Protein AF-A0A2D6WRL7-F1 (afdb_monomer_lite)

Sequence (68 aa):
MGQRKAKRGIPSKSENFNEWYPFIVEAAELVDKRYPIKGMDVWRPYGWKTMKLIDSLTHAEMERTNHE

Foldseek 3Di:
DDDDPDDPPADDCVPCVPRNVVVCCVVVQQWAPPPPDPPDIHGGPVVVVVVVVVVVVVVVVCVVVVHD

Secondary structure (DSSP, 8-state):
----PPSTTSPPTTT-HHHHHHHHHHHTTSEETTSSSTT-PEEPHHHHHHHHHHHHHHHHHHHHTT--

Radius of gyration: 16.72 Å; chains: 1; bounding box: 31×38×43 Å

pLDDT: mean 89.48, std 15.18, range [35.91, 98.38]

Structure (mmCIF, N/CA/C/O backbone):
data_AF-A0A2D6WRL7-F1
#
_entry.id   AF-A0A2D6WRL7-F1
#
loop_
_atom_site.group_PDB
_atom_site.id
_atom_site.type_symbol
_atom_site.label_atom_id
_atom_site.label_alt_id
_atom_site.label_comp_id
_atom_site.label_asym_id
_atom_site.label_entity_id
_atom_site.label_seq_id
_atom_site.pdbx_PDB_ins_code
_atom_site.Cartn_x
_atom_site.Cartn_y
_atom_site.Cartn_z
_atom_site.occupancy
_atom_site.B_iso_or_equiv
_atom_site.auth_seq_id
_atom_site.auth_comp_id
_atom_site.auth_asym_id
_atom_site.auth_atom_id
_atom_site.pdbx_PDB_model_num
ATOM 1 N N . MET A 1 1 ? 21.282 -22.834 -5.707 1.00 35.91 1 MET A N 1
ATOM 2 C CA . MET A 1 1 ? 19.996 -23.076 -6.403 1.00 35.91 1 MET A CA 1
ATOM 3 C C . MET A 1 1 ? 19.594 -21.791 -7.115 1.00 35.91 1 MET A C 1
ATOM 5 O O . MET A 1 1 ? 19.321 -20.808 -6.442 1.00 35.91 1 MET A O 1
ATOM 9 N N . GLY A 1 2 ? 19.679 -21.759 -8.448 1.00 43.41 2 GLY A N 1
ATOM 10 C CA . GLY A 1 2 ? 19.454 -20.548 -9.248 1.00 43.41 2 GLY A CA 1
ATOM 11 C C . GLY A 1 2 ? 17.981 -20.140 -9.291 1.00 43.41 2 GLY A C 1
ATOM 12 O O . GLY A 1 2 ? 17.105 -20.985 -9.474 1.00 43.41 2 GLY A O 1
ATOM 13 N N . GLN A 1 3 ? 17.718 -18.846 -9.109 1.00 50.62 3 GLN A N 1
ATOM 14 C CA . GLN A 1 3 ? 16.386 -18.258 -9.214 1.00 50.62 3 GLN A CA 1
ATOM 15 C C . GLN A 1 3 ? 15.809 -18.535 -10.610 1.00 50.62 3 GLN A C 1
ATOM 17 O O . GLN A 1 3 ? 16.437 -18.244 -11.628 1.00 50.62 3 GLN A O 1
ATOM 22 N N . ARG A 1 4 ? 14.606 -19.122 -10.663 1.00 46.75 4 ARG A N 1
ATOM 23 C CA . ARG A 1 4 ? 13.830 -19.256 -11.902 1.00 46.75 4 ARG A CA 1
ATOM 24 C C . ARG A 1 4 ? 13.589 -17.845 -12.446 1.00 46.75 4 ARG A C 1
ATOM 26 O O . ARG A 1 4 ? 12.823 -17.096 -11.845 1.00 46.75 4 ARG A O 1
ATOM 33 N N . LYS A 1 5 ? 14.266 -17.479 -13.543 1.00 48.41 5 LYS A N 1
ATOM 34 C CA . LYS A 1 5 ? 14.063 -16.193 -14.227 1.00 48.41 5 LYS A CA 1
ATOM 35 C C . LYS A 1 5 ? 12.571 -16.017 -14.507 1.00 48.41 5 LYS A C 1
ATOM 37 O O . LYS A 1 5 ? 11.927 -16.933 -15.025 1.00 48.41 5 LYS A O 1
ATOM 42 N N . ALA A 1 6 ? 12.026 -14.864 -14.130 1.00 57.72 6 ALA A N 1
ATOM 43 C CA . ALA A 1 6 ? 10.646 -14.520 -14.428 1.00 57.72 6 ALA A CA 1
ATOM 44 C C . ALA A 1 6 ? 10.395 -14.616 -15.946 1.00 57.72 6 ALA A C 1
ATOM 46 O O . ALA A 1 6 ? 11.310 -14.433 -16.755 1.00 57.72 6 ALA A O 1
ATOM 47 N N . LYS A 1 7 ? 9.161 -14.956 -16.340 1.00 53.53 7 LYS A N 1
ATOM 48 C CA . LYS A 1 7 ? 8.748 -15.021 -17.752 1.00 53.53 7 LYS A CA 1
ATOM 49 C C . LYS A 1 7 ? 9.152 -13.711 -18.460 1.00 53.53 7 LYS A C 1
ATOM 51 O O . LYS A 1 7 ? 8.979 -12.641 -17.881 1.00 53.53 7 LYS A O 1
A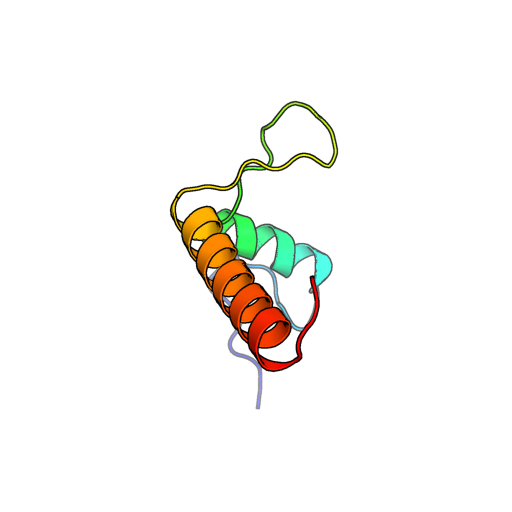TOM 56 N N . ARG A 1 8 ? 9.716 -13.810 -19.677 1.00 60.97 8 ARG A N 1
ATOM 57 C CA . ARG A 1 8 ? 10.217 -12.680 -20.498 1.00 60.97 8 ARG A CA 1
ATOM 58 C C . ARG A 1 8 ? 9.270 -11.470 -20.403 1.00 60.97 8 ARG A C 1
ATOM 60 O O . ARG A 1 8 ? 8.134 -11.576 -20.848 1.00 60.97 8 ARG A O 1
ATOM 67 N N . GLY A 1 9 ? 9.745 -10.364 -19.821 1.00 79.44 9 GLY A N 1
ATOM 68 C CA . GLY A 1 9 ? 9.012 -9.095 -19.683 1.00 79.44 9 GLY A CA 1
ATOM 69 C C . GLY A 1 9 ? 8.789 -8.619 -18.243 1.00 79.44 9 GLY A C 1
ATOM 70 O O . GLY A 1 9 ? 8.555 -7.436 -18.042 1.00 79.44 9 GLY A O 1
ATOM 71 N N . ILE A 1 10 ? 8.898 -9.502 -17.244 1.00 88.62 10 ILE A N 1
ATOM 72 C CA . ILE A 1 10 ? 8.810 -9.114 -15.828 1.00 88.62 10 ILE A CA 1
ATOM 73 C C . ILE A 1 10 ? 10.228 -8.848 -15.295 1.00 88.62 10 ILE A C 1
ATOM 75 O O . ILE A 1 10 ? 11.067 -9.752 -15.398 1.00 88.62 10 ILE A O 1
ATOM 79 N N . PRO A 1 11 ? 10.512 -7.672 -14.705 1.00 93.19 11 PRO A N 1
ATOM 80 C CA . PRO A 1 11 ? 11.811 -7.394 -14.098 1.00 93.19 11 PRO A CA 1
ATOM 81 C C . PRO A 1 11 ? 12.147 -8.389 -12.980 1.00 93.19 11 PRO A C 1
ATOM 83 O O . PRO A 1 11 ? 11.275 -9.023 -12.383 1.00 93.19 11 PRO A O 1
ATOM 86 N N . SER A 1 12 ? 13.427 -8.550 -12.671 1.00 93.62 12 SER A N 1
ATOM 87 C CA . SER A 1 12 ? 13.856 -9.424 -11.579 1.00 93.62 12 SER A CA 1
ATOM 88 C C . SER A 1 12 ? 13.718 -8.710 -10.235 1.00 93.62 12 SER A C 1
ATOM 90 O O . SER A 1 12 ? 14.324 -7.664 -10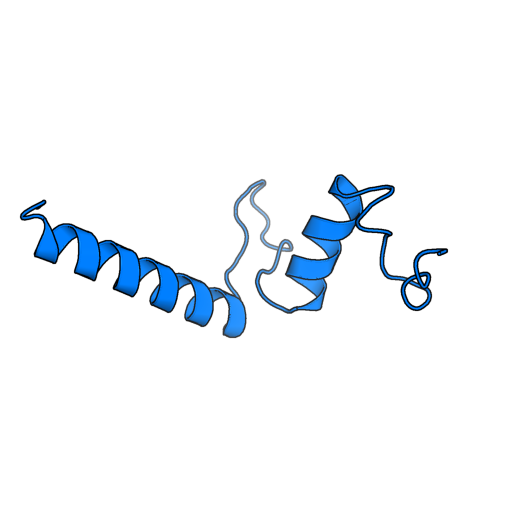.022 1.00 93.62 12 SER A O 1
ATOM 92 N N . LYS A 1 13 ? 12.947 -9.283 -9.300 1.00 93.25 13 LYS A N 1
ATOM 93 C CA . LYS A 1 13 ? 12.739 -8.698 -7.963 1.00 93.25 13 LYS A CA 1
ATOM 94 C C . LYS A 1 13 ? 14.042 -8.554 -7.169 1.00 93.25 13 LYS A C 1
ATOM 96 O O . LYS A 1 13 ? 14.203 -7.585 -6.437 1.00 93.25 13 LYS A O 1
ATOM 101 N N . SER A 1 14 ? 14.922 -9.548 -7.266 1.00 95.88 14 SER A N 1
ATOM 102 C CA . SER A 1 14 ? 16.184 -9.620 -6.520 1.00 95.88 14 SER A CA 1
ATOM 103 C C . SER A 1 14 ? 17.271 -8.735 -7.118 1.00 95.88 14 SER A C 1
ATOM 105 O O . SER A 1 14 ? 18.071 -8.185 -6.372 1.00 95.88 14 SER A O 1
ATOM 107 N N . GLU A 1 15 ? 17.307 -8.608 -8.443 1.00 95.06 15 GLU A N 1
ATOM 108 C CA . GLU A 1 15 ? 18.354 -7.856 -9.143 1.00 95.06 15 GLU A CA 1
ATOM 109 C C . GLU A 1 15 ? 17.973 -6.379 -9.324 1.00 95.06 15 GLU A C 1
ATOM 111 O O . GLU A 1 15 ? 18.844 -5.517 -9.256 1.00 95.06 15 GLU A O 1
ATOM 116 N N . ASN A 1 16 ? 16.686 -6.066 -9.527 1.00 93.62 16 ASN A N 1
ATOM 117 C CA . ASN A 1 16 ? 16.207 -4.698 -9.729 1.00 93.62 16 ASN A CA 1
ATOM 118 C C . ASN A 1 16 ? 14.793 -4.482 -9.157 1.00 93.62 16 ASN A C 1
ATOM 120 O O . ASN A 1 16 ? 13.792 -4.423 -9.878 1.00 93.62 16 ASN A O 1
ATOM 124 N N . PHE A 1 17 ? 14.707 -4.330 -7.833 1.00 94.69 17 PHE A N 1
ATOM 125 C CA . PHE A 1 17 ? 13.435 -4.100 -7.140 1.00 94.69 17 PHE A CA 1
ATOM 126 C C . PHE A 1 17 ? 12.722 -2.816 -7.595 1.00 94.69 17 PHE A C 1
ATOM 128 O O . PHE A 1 17 ? 11.494 -2.798 -7.695 1.00 94.69 17 PHE A O 1
ATOM 135 N N . ASN A 1 18 ? 13.487 -1.767 -7.911 1.00 94.81 18 ASN A N 1
ATOM 136 C CA . ASN A 1 18 ? 12.954 -0.462 -8.309 1.00 94.81 18 ASN A CA 1
ATOM 137 C C . ASN A 1 18 ? 12.191 -0.512 -9.636 1.00 94.81 18 ASN A C 1
ATOM 139 O O . ASN A 1 18 ? 11.276 0.278 -9.838 1.00 94.81 18 ASN A O 1
ATOM 143 N N . GLU A 1 19 ? 12.537 -1.441 -10.525 1.00 94.31 19 GLU A N 1
ATOM 144 C CA . GLU A 1 19 ? 11.798 -1.683 -11.767 1.00 94.31 19 GLU A CA 1
ATOM 145 C C . GLU A 1 19 ? 10.678 -2.711 -11.557 1.00 94.31 19 GLU A C 1
ATOM 147 O O . GLU A 1 19 ? 9.563 -2.551 -12.054 1.00 94.31 19 GLU A O 1
ATOM 152 N N . TRP A 1 20 ? 10.947 -3.748 -10.759 1.00 95.31 20 TRP A N 1
ATOM 153 C CA . TRP A 1 20 ? 9.988 -4.813 -10.478 1.00 95.31 20 TRP A CA 1
ATOM 154 C C . TRP A 1 20 ? 8.727 -4.319 -9.766 1.00 95.31 20 TRP A C 1
ATOM 156 O O . TRP A 1 20 ? 7.623 -4.713 -10.143 1.00 95.31 20 TRP A O 1
ATOM 166 N N . TYR A 1 21 ? 8.867 -3.472 -8.741 1.00 95.25 21 TYR A N 1
ATOM 167 C CA . TYR A 1 21 ? 7.731 -3.056 -7.920 1.00 95.25 21 TYR A CA 1
ATOM 168 C C . TYR A 1 21 ? 6.707 -2.229 -8.715 1.00 95.25 21 TYR A C 1
ATOM 170 O O . TYR A 1 21 ? 5.551 -2.654 -8.788 1.00 95.25 21 TYR A O 1
ATOM 178 N N . PRO A 1 22 ? 7.083 -1.124 -9.395 1.00 92.44 22 PRO A N 1
ATOM 179 C CA . PRO A 1 22 ? 6.132 -0.366 -10.200 1.00 92.44 22 PRO A CA 1
ATOM 180 C C . PRO A 1 22 ? 5.529 -1.197 -11.332 1.00 92.44 22 PRO A C 1
ATOM 182 O O . PRO A 1 22 ? 4.365 -0.978 -11.668 1.00 92.44 22 PRO A O 1
ATOM 185 N N . PHE A 1 23 ? 6.296 -2.132 -11.907 1.00 93.62 23 PHE A N 1
ATOM 186 C CA . PHE A 1 23 ? 5.807 -3.042 -12.938 1.00 93.62 23 PHE A CA 1
ATOM 187 C C . PHE A 1 23 ? 4.706 -3.960 -12.397 1.00 93.62 23 PHE A C 1
ATOM 189 O O . PHE A 1 23 ? 3.635 -4.040 -12.987 1.00 93.62 23 PHE A O 1
ATOM 196 N N . ILE A 1 24 ? 4.933 -4.637 -11.266 1.00 94.75 24 ILE A N 1
ATOM 197 C CA . ILE A 1 24 ? 3.955 -5.587 -10.718 1.00 94.75 24 ILE A CA 1
ATOM 198 C C . ILE A 1 24 ? 2.703 -4.889 -10.201 1.00 94.75 24 ILE A C 1
ATOM 200 O O . ILE A 1 24 ? 1.611 -5.409 -10.406 1.00 94.75 24 ILE A O 1
ATOM 204 N N . VAL A 1 25 ? 2.831 -3.716 -9.578 1.00 94.38 25 VAL A N 1
ATOM 205 C CA . VAL A 1 25 ? 1.668 -2.949 -9.100 1.00 94.38 25 VAL A CA 1
ATOM 206 C C . VAL A 1 25 ? 0.737 -2.569 -10.263 1.00 94.38 25 VAL A C 1
ATOM 208 O O . VAL A 1 25 ? -0.485 -2.633 -10.129 1.00 94.38 25 VAL A O 1
ATOM 211 N N . GLU A 1 26 ? 1.305 -2.228 -11.419 1.00 92.25 26 GLU A N 1
ATOM 212 C CA . GLU A 1 26 ? 0.552 -1.893 -12.630 1.00 92.25 26 GLU A CA 1
ATOM 213 C C . GLU A 1 26 ? 0.024 -3.140 -13.354 1.00 92.25 26 GLU A C 1
ATOM 215 O O . GLU A 1 26 ? -1.155 -3.201 -13.696 1.00 92.25 26 GLU A O 1
ATOM 220 N N . ALA A 1 27 ? 0.860 -4.171 -13.521 1.00 93.38 27 ALA A N 1
ATOM 221 C CA . ALA A 1 27 ? 0.481 -5.434 -14.155 1.00 93.38 27 ALA A CA 1
ATOM 222 C C . ALA A 1 27 ? -0.616 -6.186 -13.380 1.00 93.38 27 ALA A C 1
ATOM 224 O O . ALA A 1 27 ? -1.397 -6.920 -13.979 1.00 93.38 27 ALA A O 1
ATOM 225 N N . ALA A 1 28 ? -0.682 -6.004 -12.058 1.00 95.12 28 ALA A N 1
ATOM 226 C CA . ALA A 1 28 ? -1.734 -6.540 -11.196 1.00 95.12 28 ALA A CA 1
ATOM 227 C C . ALA A 1 28 ? -2.997 -5.662 -11.151 1.00 95.12 28 ALA A C 1
ATOM 229 O O . ALA A 1 28 ? -3.915 -5.966 -10.394 1.00 95.12 28 ALA A O 1
ATOM 230 N N . GLU A 1 29 ? -3.037 -4.568 -11.916 1.00 95.06 29 GLU A N 1
ATOM 231 C CA . GLU A 1 29 ? -4.151 -3.622 -11.942 1.00 95.06 29 GLU A CA 1
ATOM 232 C C . GLU A 1 29 ? -4.513 -3.070 -10.554 1.00 95.06 29 GLU A C 1
ATOM 234 O O . GLU A 1 29 ? -5.689 -2.908 -10.224 1.00 95.06 29 GLU A O 1
ATOM 239 N N . LEU A 1 30 ? -3.512 -2.785 -9.714 1.00 96.75 30 LEU A N 1
ATOM 240 C CA . LEU A 1 30 ? -3.749 -2.147 -8.416 1.00 96.75 30 LEU A CA 1
ATOM 241 C C . LEU A 1 30 ? -3.945 -0.639 -8.582 1.00 96.75 30 LEU A C 1
ATOM 243 O O . LEU A 1 30 ? -4.870 -0.060 -8.009 1.00 96.75 30 LEU A O 1
ATOM 247 N N . VAL A 1 31 ? -3.106 -0.013 -9.406 1.00 95.38 31 VAL A N 1
ATOM 248 C CA . VAL A 1 31 ? -3.141 1.431 -9.652 1.00 95.38 31 VAL A CA 1
ATOM 249 C C . VAL A 1 31 ? -3.017 1.749 -11.138 1.00 95.38 31 VAL A C 1
ATOM 251 O O . VAL A 1 31 ? -2.541 0.935 -11.930 1.00 95.38 31 VAL A O 1
ATOM 254 N N . ASP A 1 32 ? -3.440 2.950 -11.509 1.00 93.19 32 ASP A N 1
ATOM 255 C CA . ASP A 1 32 ? -3.261 3.531 -12.830 1.00 93.19 32 ASP A CA 1
ATOM 256 C C . ASP A 1 32 ? -2.459 4.833 -12.732 1.00 93.19 32 ASP A C 1
ATOM 258 O O . ASP A 1 32 ? -2.921 5.811 -12.142 1.00 93.19 32 ASP A O 1
ATOM 262 N N . LYS A 1 33 ? -1.263 4.840 -13.328 1.00 89.50 33 LYS A N 1
ATOM 263 C CA . LYS A 1 33 ? -0.313 5.965 -13.274 1.00 89.50 33 LYS A CA 1
ATOM 264 C C . LYS A 1 33 ? -0.531 7.004 -14.375 1.00 89.50 33 LYS A C 1
ATOM 266 O O . LYS A 1 33 ? 0.224 7.966 -14.476 1.00 89.50 33 LYS A O 1
ATOM 271 N N . ARG A 1 34 ? -1.522 6.809 -15.255 1.00 90.62 34 ARG A N 1
ATOM 272 C CA . ARG A 1 34 ? -1.775 7.699 -16.406 1.00 90.62 34 ARG A CA 1
ATOM 273 C C . ARG A 1 34 ? -2.457 9.008 -16.012 1.00 90.62 34 ARG A C 1
ATOM 275 O O . ARG A 1 34 ? -2.741 9.833 -16.878 1.00 90.62 34 ARG A O 1
ATOM 282 N N . TYR A 1 35 ? -2.756 9.192 -14.729 1.00 92.56 35 TYR A N 1
ATOM 283 C CA . TYR A 1 35 ? -3.349 10.420 -14.233 1.00 92.56 35 TYR A CA 1
ATOM 284 C C . TYR A 1 35 ? -2.357 11.588 -14.382 1.00 92.56 35 TYR A C 1
ATOM 286 O O . TYR A 1 35 ? -1.185 11.449 -14.028 1.00 92.56 35 TYR A O 1
ATOM 294 N N . PRO A 1 36 ? -2.784 12.752 -14.906 1.00 92.19 36 PRO A N 1
ATOM 295 C CA . PRO A 1 36 ? -1.870 13.794 -15.379 1.00 92.19 36 PRO A CA 1
ATOM 296 C C . PRO A 1 36 ? -1.255 14.651 -14.257 1.00 92.19 36 PRO A C 1
ATOM 298 O O . PRO A 1 36 ? -0.781 15.755 -14.514 1.00 92.19 36 PRO A O 1
ATOM 301 N N . ILE A 1 37 ? -1.247 14.165 -13.013 1.00 93.75 37 ILE A N 1
ATOM 302 C CA . ILE A 1 37 ? -0.622 14.834 -11.872 1.00 93.75 37 ILE A CA 1
ATOM 303 C C . ILE A 1 37 ? 0.446 13.909 -11.303 1.00 93.75 37 ILE A C 1
ATOM 305 O O . ILE A 1 37 ? 0.166 12.801 -10.848 1.00 93.75 37 ILE A O 1
ATOM 309 N N . LYS A 1 38 ? 1.693 14.383 -11.316 1.00 89.75 38 LYS A N 1
ATOM 310 C CA . LYS A 1 38 ? 2.834 13.636 -10.791 1.00 89.75 38 LYS A CA 1
ATOM 311 C C . LYS A 1 38 ? 2.587 13.252 -9.329 1.00 89.75 38 LYS A C 1
ATOM 313 O O . LYS A 1 38 ? 2.376 14.122 -8.491 1.00 89.75 38 LYS A O 1
ATOM 318 N N . GLY A 1 39 ? 2.678 11.956 -9.038 1.00 89.88 39 GLY A N 1
ATOM 319 C CA . GLY A 1 39 ? 2.510 11.409 -7.689 1.00 89.88 39 GLY A CA 1
ATOM 320 C C . GLY A 1 39 ? 1.064 11.107 -7.288 1.00 89.88 39 GLY A C 1
ATOM 321 O O . GLY A 1 39 ? 0.847 10.704 -6.152 1.00 89.88 39 GLY A O 1
ATOM 322 N N . MET A 1 40 ? 0.093 11.274 -8.190 1.00 92.81 40 MET A N 1
ATOM 323 C CA . MET A 1 40 ? -1.317 10.988 -7.924 1.00 92.81 40 MET A CA 1
ATOM 324 C C . MET A 1 40 ? -1.793 9.815 -8.782 1.00 92.81 40 MET A C 1
ATOM 326 O O . MET A 1 40 ? -2.312 10.021 -9.874 1.00 92.81 40 MET A O 1
ATOM 330 N N . ASP A 1 41 ? -1.634 8.589 -8.289 1.00 93.56 41 ASP A N 1
ATOM 331 C CA . ASP A 1 41 ? -2.130 7.395 -8.981 1.00 93.56 41 ASP A CA 1
ATOM 332 C C . ASP A 1 41 ? -3.623 7.158 -8.696 1.00 93.56 41 ASP A C 1
ATOM 334 O O . ASP A 1 41 ? -4.123 7.431 -7.601 1.00 93.56 41 ASP A O 1
ATOM 338 N N . VAL A 1 42 ? -4.348 6.601 -9.670 1.00 95.44 42 VAL A N 1
ATOM 339 C CA . VAL A 1 42 ? -5.758 6.219 -9.494 1.00 95.44 42 VAL A CA 1
ATOM 340 C C . VAL A 1 42 ? -5.848 4.771 -9.026 1.00 95.44 42 VAL A C 1
ATOM 342 O O . VAL A 1 42 ? -5.338 3.866 -9.685 1.00 95.44 42 VAL A O 1
ATOM 345 N N . TRP A 1 43 ? -6.553 4.522 -7.921 1.00 97.00 43 TRP A N 1
ATOM 346 C CA . TRP A 1 43 ? -6.845 3.164 -7.462 1.00 97.00 43 TRP A CA 1
ATOM 347 C C . TRP A 1 43 ? -7.824 2.465 -8.408 1.00 97.00 43 TRP A C 1
ATOM 349 O O . TRP A 1 43 ? -8.971 2.882 -8.566 1.00 97.00 43 TRP A O 1
ATOM 359 N N . ARG A 1 44 ? -7.385 1.362 -9.015 1.00 96.62 44 ARG A N 1
ATOM 360 C CA . ARG A 1 44 ? -8.256 0.472 -9.798 1.00 96.62 44 ARG A CA 1
ATOM 361 C C . ARG A 1 44 ? -9.118 -0.386 -8.863 1.00 96.62 44 ARG A C 1
ATOM 363 O O . ARG A 1 44 ? -8.786 -0.495 -7.683 1.00 96.62 44 ARG A O 1
ATOM 370 N N . PRO A 1 45 ? -10.188 -1.052 -9.342 1.00 97.94 45 PRO A N 1
ATOM 371 C CA . PRO A 1 45 ? -11.100 -1.799 -8.469 1.00 97.94 45 PRO A CA 1
ATOM 372 C C . PRO A 1 45 ? 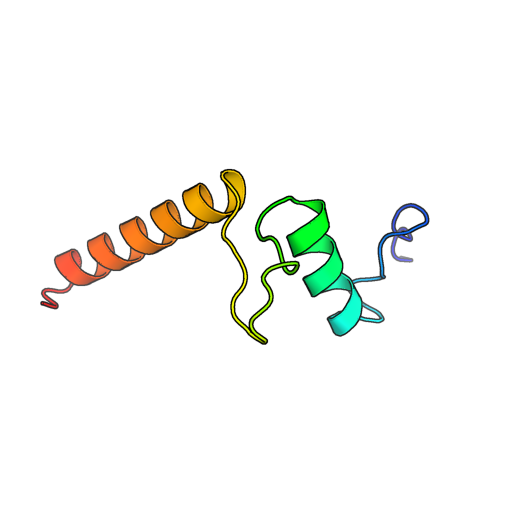-10.408 -2.800 -7.529 1.00 97.94 45 PRO A C 1
ATOM 374 O O . PRO A 1 45 ? -10.786 -2.911 -6.361 1.00 97.94 45 PRO A O 1
ATOM 377 N N . TYR A 1 46 ? -9.366 -3.492 -8.003 1.00 97.31 46 TYR A N 1
ATOM 378 C CA . TYR A 1 46 ? -8.623 -4.447 -7.181 1.00 97.31 46 TYR A CA 1
ATOM 379 C C . TYR A 1 46 ? -7.731 -3.769 -6.128 1.00 97.31 46 TYR A C 1
ATOM 381 O O . TYR A 1 46 ? -7.726 -4.175 -4.960 1.00 97.31 46 TYR A O 1
ATOM 389 N N . GLY A 1 47 ? -7.043 -2.684 -6.496 1.00 97.62 47 GLY A N 1
ATOM 390 C CA . GLY A 1 47 ? -6.275 -1.875 -5.548 1.00 97.62 47 GLY A CA 1
ATOM 391 C C . GLY A 1 47 ? -7.163 -1.186 -4.517 1.00 97.62 47 GLY A C 1
ATOM 392 O O . GLY A 1 47 ? -6.874 -1.246 -3.327 1.00 97.62 47 GLY A O 1
ATOM 393 N N . TRP A 1 48 ? -8.302 -0.635 -4.937 1.00 97.75 48 TRP A N 1
ATOM 394 C CA . TRP A 1 48 ? -9.269 -0.010 -4.036 1.00 97.75 48 TRP A CA 1
ATOM 395 C C . TRP A 1 48 ? -9.832 -0.998 -3.013 1.00 97.75 48 TRP A C 1
ATOM 397 O O . TRP A 1 48 ? -9.910 -0.693 -1.823 1.00 97.75 48 TRP A O 1
ATOM 407 N N . LYS A 1 49 ? -10.166 -2.223 -3.443 1.00 98.12 49 LYS A N 1
ATOM 408 C CA . LYS A 1 49 ? -10.582 -3.288 -2.522 1.00 98.12 49 LYS A CA 1
ATOM 409 C C . LYS A 1 49 ? -9.483 -3.614 -1.508 1.00 98.12 49 LYS A C 1
ATOM 411 O O . LYS A 1 49 ? -9.787 -3.772 -0.330 1.00 98.12 49 LYS A O 1
ATOM 416 N N . THR A 1 50 ? -8.230 -3.697 -1.956 1.00 97.75 50 THR A N 1
ATOM 417 C CA . THR A 1 50 ? -7.072 -3.924 -1.077 1.00 97.75 50 THR A CA 1
ATOM 418 C C . THR A 1 50 ? -6.929 -2.802 -0.049 1.00 97.75 50 THR A C 1
ATOM 420 O O . THR A 1 50 ? -6.838 -3.086 1.142 1.00 97.75 50 THR A O 1
ATOM 423 N N . MET A 1 51 ? -7.001 -1.541 -0.486 1.00 97.38 51 MET A N 1
ATOM 424 C CA . MET A 1 51 ? -6.921 -0.380 0.403 1.00 97.38 51 MET A CA 1
ATOM 425 C C . MET A 1 51 ? -8.027 -0.376 1.450 1.00 97.38 51 MET A C 1
ATOM 427 O O . MET A 1 51 ? -7.735 -0.196 2.624 1.00 97.38 51 MET A O 1
ATOM 431 N N . LYS A 1 52 ? -9.270 -0.675 1.062 1.00 98.19 52 LYS A N 1
ATOM 432 C CA . LYS A 1 52 ? -10.379 -0.804 2.015 1.00 98.19 52 LYS A CA 1
ATOM 433 C C . LYS A 1 52 ? -10.144 -1.876 3.078 1.00 98.19 52 LYS A C 1
ATOM 435 O O . LYS A 1 52 ? -10.540 -1.686 4.220 1.00 98.19 52 LYS A O 1
ATOM 440 N N . LEU A 1 53 ? -9.564 -3.019 2.704 1.00 98.38 53 LEU A N 1
ATOM 441 C CA . LEU A 1 53 ? -9.282 -4.099 3.654 1.00 98.38 53 LEU A CA 1
ATOM 442 C C . LEU A 1 53 ? -8.191 -3.695 4.646 1.00 98.38 53 LEU A C 1
ATOM 444 O O . LEU A 1 53 ? -8.342 -3.948 5.836 1.00 98.38 53 LEU A O 1
ATOM 448 N N . ILE A 1 54 ? -7.126 -3.050 4.161 1.00 98.19 54 ILE A N 1
ATOM 449 C CA . ILE A 1 54 ? -6.062 -2.505 5.014 1.00 98.19 54 ILE A CA 1
ATOM 450 C C . ILE A 1 54 ? -6.652 -1.477 5.978 1.00 98.19 54 ILE A C 1
ATOM 452 O O . ILE A 1 54 ? -6.474 -1.599 7.183 1.00 98.19 54 ILE A O 1
ATOM 456 N N . ASP A 1 55 ? -7.413 -0.525 5.447 1.00 98.00 55 ASP A N 1
ATOM 457 C CA . ASP A 1 55 ? -8.050 0.538 6.216 1.00 98.00 55 ASP A CA 1
ATOM 458 C C . ASP A 1 55 ? -8.994 -0.011 7.294 1.00 98.00 55 ASP A C 1
ATOM 460 O O . ASP A 1 55 ? -8.930 0.410 8.444 1.00 98.00 55 ASP A O 1
ATOM 464 N N . SER A 1 56 ? -9.797 -1.026 6.959 1.00 98.38 56 SER A N 1
ATOM 465 C CA . SER A 1 56 ? -10.700 -1.678 7.917 1.00 98.38 56 SER A CA 1
ATOM 466 C C . SER A 1 56 ? -9.940 -2.365 9.055 1.00 98.38 56 SER A C 1
ATOM 468 O O . SER A 1 56 ? -10.367 -2.303 10.203 1.00 98.38 56 SER A O 1
ATOM 470 N N . LEU A 1 57 ? -8.810 -3.017 8.752 1.00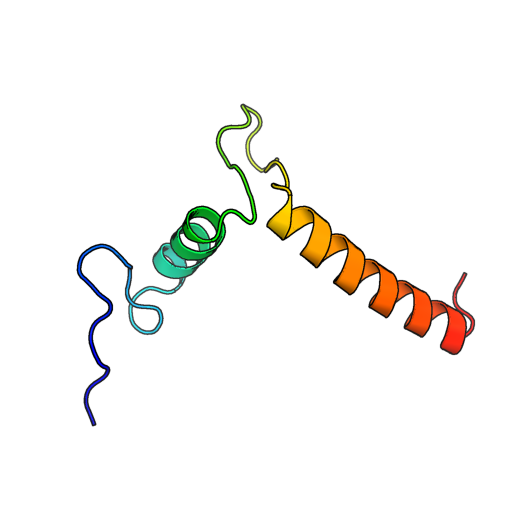 98.38 57 LEU A N 1
ATOM 471 C CA . LEU A 1 57 ? -7.955 -3.633 9.773 1.00 98.38 57 LEU A CA 1
ATOM 472 C C . LEU A 1 57 ? -7.322 -2.573 10.676 1.00 98.38 57 LEU A C 1
ATOM 474 O O . LEU A 1 57 ? -7.281 -2.746 11.890 1.00 98.38 57 LEU A O 1
ATOM 478 N N . THR A 1 58 ? -6.848 -1.473 10.093 1.00 98.06 58 THR A N 1
ATOM 479 C CA . THR A 1 58 ? -6.272 -0.360 10.848 1.00 98.06 58 THR A CA 1
ATOM 480 C C . THR A 1 58 ? -7.302 0.278 11.777 1.00 98.06 58 THR A C 1
ATOM 482 O O . THR A 1 58 ? -7.008 0.444 12.958 1.00 98.06 58 THR A O 1
ATOM 485 N N . HIS A 1 59 ? -8.512 0.558 11.289 1.00 97.69 59 HIS A N 1
ATOM 486 C CA . HIS A 1 59 ? -9.593 1.110 12.109 1.00 97.69 59 HIS A CA 1
ATOM 487 C C . HIS A 1 59 ? -9.991 0.165 13.245 1.00 97.69 59 HIS A C 1
ATOM 489 O O . HIS A 1 59 ? -10.075 0.598 14.390 1.00 97.69 59 HIS A O 1
ATOM 495 N N . ALA A 1 60 ? -10.141 -1.134 12.969 1.00 98.06 60 ALA A N 1
ATOM 496 C CA . ALA A 1 60 ? -10.456 -2.114 14.007 1.00 98.06 60 ALA A CA 1
ATOM 497 C C . ALA A 1 60 ? -9.391 -2.150 15.120 1.00 98.06 60 ALA A C 1
ATOM 499 O O . ALA A 1 60 ? -9.724 -2.251 16.300 1.00 98.06 60 ALA A O 1
ATOM 500 N N . GLU A 1 61 ? -8.106 -2.035 14.769 1.00 98.31 61 GLU A N 1
ATOM 501 C CA . GLU A 1 61 ? -7.034 -1.966 15.767 1.00 98.31 61 GLU A CA 1
ATOM 502 C C . GLU A 1 61 ? -7.041 -0.651 16.555 1.00 98.31 61 GLU A C 1
ATOM 504 O O . GLU A 1 61 ? -6.795 -0.675 17.764 1.00 98.31 61 GLU A O 1
ATOM 509 N N . MET A 1 62 ? -7.353 0.477 15.911 1.00 98.06 62 MET A N 1
ATOM 510 C CA . MET A 1 62 ? -7.507 1.773 16.582 1.00 98.06 62 MET A CA 1
ATOM 511 C C . MET A 1 62 ? -8.648 1.737 17.601 1.00 98.06 62 MET A C 1
ATOM 513 O O . MET A 1 62 ? -8.425 2.068 18.766 1.00 98.06 62 MET A O 1
ATOM 517 N N . GLU A 1 63 ? -9.816 1.221 17.208 1.00 97.62 63 GLU A N 1
ATOM 518 C CA . GLU A 1 63 ? -10.968 1.026 1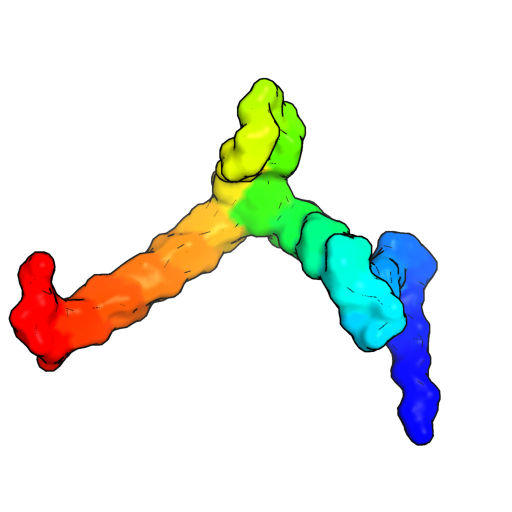8.096 1.00 97.62 63 GLU A CA 1
ATOM 519 C C . GLU A 1 63 ? -10.618 0.106 19.272 1.00 97.62 63 GLU A C 1
ATOM 521 O O . GLU A 1 63 ? -10.859 0.443 20.430 1.00 97.62 63 GLU A O 1
ATOM 526 N N . ARG A 1 64 ? -9.964 -1.034 19.001 1.00 98.12 64 ARG A N 1
ATOM 527 C CA . ARG A 1 64 ? -9.527 -1.992 20.033 1.00 98.12 64 ARG A CA 1
ATOM 528 C C . ARG A 1 64 ? -8.583 -1.362 21.060 1.00 98.12 64 ARG A C 1
ATOM 530 O O . ARG A 1 64 ? -8.461 -1.863 22.178 1.00 98.12 64 ARG A O 1
ATOM 537 N N . THR A 1 65 ? -7.867 -0.314 20.669 1.00 98.12 65 THR A N 1
ATOM 538 C CA . THR A 1 65 ? -6.873 0.368 21.501 1.00 98.12 65 THR A CA 1
ATOM 539 C C . THR A 1 65 ? -7.325 1.753 21.966 1.00 98.12 65 THR A C 1
ATOM 541 O O . THR A 1 65 ? -6.507 2.489 22.511 1.00 98.12 65 THR A O 1
ATOM 544 N N . ASN A 1 66 ? -8.622 2.066 21.838 1.00 97.12 66 ASN A N 1
ATOM 545 C CA . ASN A 1 66 ? -9.256 3.312 22.282 1.00 97.12 66 ASN A CA 1
ATOM 546 C C . ASN A 1 66 ? -8.609 4.582 21.699 1.00 97.12 66 ASN A C 1
ATOM 548 O O . ASN A 1 66 ? -8.470 5.584 22.401 1.00 97.12 66 ASN A O 1
ATOM 552 N N . HIS A 1 67 ? -8.188 4.532 20.435 1.00 95.25 6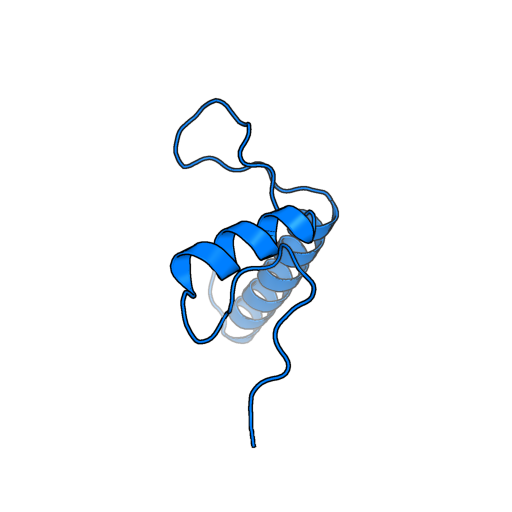7 HIS A N 1
ATOM 553 C CA . HIS A 1 67 ? -7.803 5.727 19.685 1.00 95.25 67 HIS A CA 1
ATOM 554 C C . HIS A 1 67 ? -9.044 6.316 18.997 1.00 95.25 67 HIS A C 1
ATOM 556 O O . HIS A 1 67 ? -9.857 5.557 18.466 1.00 95.25 67 HIS A O 1
ATOM 562 N N . GLU A 1 68 ? -9.169 7.646 19.014 1.00 80.25 68 GLU A N 1
ATOM 563 C CA . GLU A 1 68 ? -10.196 8.429 18.299 1.00 80.25 68 GLU A CA 1
ATOM 564 C C . GLU A 1 68 ? -9.590 9.192 17.115 1.00 80.25 68 GLU A C 1
ATOM 566 O O . GLU A 1 68 ? -8.446 9.693 17.257 1.00 80.25 68 GLU A O 1
#